Protein AF-A0A847D7C4-F1 (afdb_monomer_lite)

Secondary structure (DSSP, 8-state):
--TTEEEEEEEETTEEEEEE---SGGGS-HHHHHHHHHHHHHHHHHTTSS----

Organism: NCBI:txid82803

InterPro domains:
  IPR043714 Domain of unknown function DUF5655 [PF18899] (3-43)

Radius of gyration: 15.17 Å; chains: 1; bounding box: 40×23×34 Å

Structure (mmCIF, N/CA/C/O backbone):
data_AF-A0A847D7C4-F1
#
_entry.id   AF-A0A847D7C4-F1
#
loop_
_atom_site.group_PDB
_atom_site.id
_atom_site.type_symbol
_atom_site.label_atom_id
_atom_site.label_alt_id
_atom_site.label_comp_id
_atom_site.label_asym_id
_atom_site.label_entity_id
_atom_site.label_seq_id
_atom_site.pdbx_PDB_ins_code
_atom_site.Cartn_x
_atom_site.Cartn_y
_atom_site.Cartn_z
_atom_site.occupancy
_atom_site.B_iso_or_equiv
_atom_site.auth_seq_id
_atom_site.auth_comp_id
_atom_site.auth_asym_id
_atom_site.auth_atom_id
_atom_site.pdbx_PDB_model_num
ATOM 1 N N . MET A 1 1 ? 2.380 -13.480 -0.509 1.00 54.81 1 MET A N 1
ATOM 2 C CA . MET A 1 1 ? 3.023 -12.157 -0.637 1.00 54.81 1 MET A CA 1
ATOM 3 C C . MET A 1 1 ? 2.807 -11.711 -2.065 1.00 54.81 1 MET A C 1
ATOM 5 O O . MET A 1 1 ? 2.965 -12.548 -2.939 1.00 54.81 1 MET A O 1
ATOM 9 N N . HIS A 1 2 ? 2.361 -10.475 -2.282 1.00 64.19 2 HIS A N 1
ATOM 10 C CA . HIS A 1 2 ? 2.295 -9.893 -3.621 1.00 64.19 2 HIS A CA 1
ATOM 11 C C . HIS A 1 2 ? 3.621 -9.187 -3.876 1.00 64.19 2 HIS A C 1
ATOM 13 O O . HIS A 1 2 ? 4.046 -8.409 -3.023 1.00 64.19 2 HIS A O 1
ATOM 19 N N . ASP A 1 3 ? 4.241 -9.435 -5.024 1.00 77.12 3 ASP A N 1
ATOM 20 C CA . ASP A 1 3 ? 5.589 -8.936 -5.335 1.00 77.12 3 ASP A CA 1
ATOM 21 C C . ASP A 1 3 ? 5.677 -7.397 -5.389 1.00 77.12 3 ASP A C 1
ATOM 23 O O . ASP A 1 3 ? 6.767 -6.839 -5.347 1.00 77.12 3 ASP A O 1
ATOM 27 N N . GLN A 1 4 ? 4.535 -6.699 -5.427 1.00 84.69 4 GLN A N 1
ATOM 28 C CA . GLN A 1 4 ? 4.457 -5.235 -5.484 1.00 84.69 4 GLN A CA 1
ATOM 29 C C . GLN A 1 4 ? 4.544 -4.532 -4.119 1.00 84.69 4 GLN A C 1
ATOM 31 O O . GLN A 1 4 ? 4.765 -3.323 -4.062 1.00 84.69 4 GLN A O 1
ATOM 36 N N . ILE A 1 5 ? 4.344 -5.250 -3.010 1.00 91.81 5 ILE A N 1
ATOM 37 C CA . ILE A 1 5 ? 4.385 -4.650 -1.670 1.00 91.81 5 ILE A CA 1
ATOM 38 C C . ILE A 1 5 ? 5.831 -4.657 -1.184 1.00 91.81 5 ILE A C 1
ATOM 40 O O . ILE A 1 5 ? 6.364 -5.705 -0.822 1.00 91.81 5 ILE A O 1
ATOM 44 N N . VAL A 1 6 ? 6.448 -3.478 -1.142 1.00 94.56 6 VAL A N 1
ATOM 45 C CA . VAL A 1 6 ? 7.845 -3.327 -0.702 1.00 94.56 6 VAL A CA 1
ATOM 46 C C . VAL A 1 6 ? 7.968 -3.240 0.815 1.00 94.56 6 VAL A C 1
ATOM 48 O O . VAL A 1 6 ? 8.995 -3.605 1.381 1.00 94.56 6 VAL A O 1
ATOM 51 N N . GLU A 1 7 ? 6.917 -2.769 1.485 1.00 95.06 7 GLU A N 1
ATOM 52 C CA . GLU A 1 7 ? 6.883 -2.631 2.935 1.00 95.06 7 GLU A CA 1
ATOM 53 C C . GLU A 1 7 ? 5.443 -2.727 3.444 1.00 95.06 7 GLU A C 1
ATOM 55 O O . GLU A 1 7 ? 4.516 -2.176 2.848 1.00 95.06 7 GLU A O 1
ATOM 60 N N . ALA A 1 8 ? 5.258 -3.402 4.575 1.00 94.69 8 ALA A N 1
ATOM 61 C CA . ALA A 1 8 ? 4.003 -3.431 5.310 1.00 94.69 8 ALA A CA 1
ATOM 62 C C . ALA A 1 8 ? 4.268 -2.964 6.743 1.00 94.69 8 ALA A C 1
ATOM 64 O O . ALA A 1 8 ? 5.050 -3.586 7.462 1.00 94.69 8 ALA A O 1
ATOM 65 N N . VAL A 1 9 ? 3.619 -1.877 7.156 1.00 96.56 9 VAL A N 1
ATOM 66 C CA . VAL A 1 9 ? 3.747 -1.318 8.507 1.00 96.56 9 VAL A CA 1
ATOM 67 C C . VAL A 1 9 ? 2.400 -1.311 9.214 1.00 96.56 9 VAL A C 1
ATOM 69 O O . VAL A 1 9 ? 1.363 -1.058 8.602 1.00 96.56 9 VAL A O 1
ATOM 72 N N . GLU A 1 10 ? 2.420 -1.535 10.524 1.00 97.44 10 GLU A N 1
ATOM 73 C CA . GLU A 1 10 ? 1.254 -1.414 11.396 1.00 97.44 10 GLU A CA 1
ATOM 74 C C . GLU A 1 10 ? 1.495 -0.263 12.386 1.00 97.44 10 GLU A C 1
ATOM 76 O O . GLU A 1 10 ? 2.123 -0.472 13.425 1.00 97.44 10 GLU A O 1
ATOM 81 N N . PRO A 1 11 ? 1.053 0.980 12.090 1.00 93.88 11 PRO A N 1
ATOM 82 C CA . PRO A 1 11 ? 1.266 2.105 13.002 1.00 93.88 11 PRO A CA 1
ATOM 83 C C . PRO A 1 11 ? 0.621 1.907 14.381 1.00 93.88 11 PRO A C 1
ATOM 85 O O . PRO A 1 11 ? 1.083 2.481 15.364 1.00 93.88 11 PRO A O 1
ATOM 88 N N . TYR A 1 12 ? -0.463 1.130 14.447 1.00 94.19 12 TYR A N 1
ATOM 89 C CA . TYR A 1 12 ? -1.121 0.688 15.676 1.00 94.19 12 TYR A CA 1
ATOM 90 C C . TYR A 1 12 ? -1.994 -0.546 15.401 1.00 94.19 12 TYR A C 1
ATOM 92 O O . TYR A 1 12 ? -2.397 -0.744 14.250 1.00 94.19 12 TYR A O 1
ATOM 100 N N . PRO A 1 13 ? -2.325 -1.348 16.437 1.00 95.62 13 PRO A N 1
ATOM 101 C CA . PRO A 1 13 ? -3.020 -2.619 16.266 1.00 95.62 13 PRO A CA 1
ATOM 102 C C . PRO A 1 13 ? -4.279 -2.506 15.404 1.00 95.62 13 PRO A C 1
ATOM 104 O O . PRO A 1 13 ? -5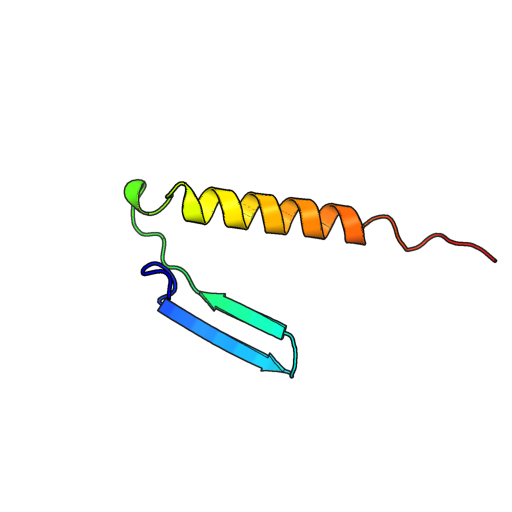.167 -1.693 15.672 1.00 95.62 13 PRO A O 1
ATOM 107 N N . GLY A 1 14 ? -4.354 -3.337 14.370 1.00 90.44 14 GLY A N 1
ATOM 108 C CA . GLY A 1 14 ? -5.486 -3.421 13.454 1.00 90.44 14 GLY A CA 1
ATOM 109 C C . GLY A 1 14 ? -5.476 -2.397 12.319 1.00 90.44 14 GLY A C 1
ATOM 110 O O . GLY A 1 14 ? -6.403 -2.407 11.508 1.00 90.44 14 GLY A O 1
ATOM 111 N N . ARG A 1 15 ? -4.456 -1.534 12.208 1.00 91.56 15 ARG A N 1
ATOM 112 C CA . ARG A 1 15 ? -4.299 -0.635 11.059 1.00 91.56 15 ARG A CA 1
ATOM 113 C C . ARG A 1 15 ? -2.996 -0.902 10.330 1.00 91.56 15 ARG A C 1
ATOM 115 O O . ARG A 1 15 ? -1.936 -0.515 10.797 1.00 91.56 15 ARG A O 1
ATOM 122 N N . TRP A 1 16 ? -3.117 -1.457 9.132 1.00 93.81 16 TRP A N 1
ATOM 123 C CA . TRP A 1 16 ? -1.991 -1.765 8.258 1.00 93.81 16 TRP A CA 1
ATOM 124 C C . TRP A 1 16 ? -1.886 -0.759 7.110 1.00 93.81 16 TRP A C 1
ATOM 126 O O . TRP A 1 16 ? -2.896 -0.387 6.510 1.00 93.81 16 TRP A O 1
ATOM 136 N N . THR A 1 17 ? -0.661 -0.346 6.798 1.00 93.25 17 THR A N 1
ATOM 137 C CA . THR A 1 17 ? -0.306 0.429 5.606 1.00 93.25 17 THR A CA 1
ATOM 138 C C . THR A 1 17 ? 0.674 -0.394 4.780 1.00 93.25 17 THR A C 1
ATOM 140 O O . THR A 1 17 ? 1.718 -0.801 5.286 1.00 93.25 17 THR A O 1
ATOM 143 N N . HIS A 1 18 ? 0.346 -0.617 3.510 1.00 92.69 18 HIS A N 1
ATOM 144 C CA . HIS A 1 18 ? 1.222 -1.284 2.550 1.00 92.69 18 HIS A CA 1
ATOM 145 C C . HIS A 1 18 ? 1.788 -0.234 1.593 1.00 92.69 18 HIS A C 1
ATOM 147 O O . HIS A 1 18 ? 1.021 0.486 0.954 1.00 92.69 18 HIS A O 1
ATOM 153 N N . HIS A 1 19 ? 3.112 -0.127 1.512 1.00 93.25 19 HIS A N 1
ATOM 154 C CA . HIS A 1 19 ? 3.790 0.750 0.565 1.00 93.25 19 HIS A CA 1
ATOM 155 C C . HIS A 1 19 ? 4.071 -0.012 -0.731 1.00 93.25 19 HIS A C 1
ATOM 157 O O . HIS A 1 19 ? 4.563 -1.143 -0.717 1.00 93.25 19 HIS A O 1
ATOM 163 N N . VAL A 1 20 ? 3.762 0.637 -1.850 1.00 93.19 20 VAL A N 1
ATOM 164 C CA . VAL A 1 20 ? 4.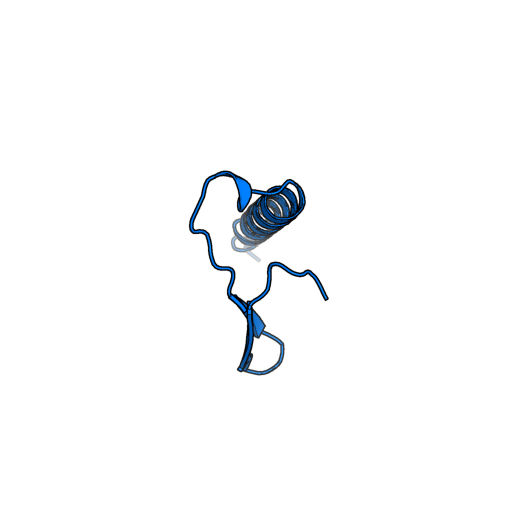002 0.161 -3.214 1.00 93.19 20 VAL A CA 1
ATOM 165 C C . VAL A 1 20 ? 4.774 1.258 -3.939 1.00 93.19 20 VAL A C 1
ATOM 167 O O . VAL A 1 20 ? 4.475 2.441 -3.764 1.00 93.19 20 VAL A O 1
ATOM 170 N N . ILE A 1 21 ? 5.779 0.878 -4.725 1.00 94.00 21 ILE A N 1
ATOM 171 C CA . ILE A 1 21 ? 6.522 1.804 -5.584 1.00 94.00 21 ILE A CA 1
ATOM 172 C C . ILE A 1 21 ? 5.914 1.730 -6.984 1.00 94.00 21 ILE A C 1
ATOM 174 O O . ILE A 1 21 ? 5.715 0.639 -7.504 1.00 94.00 21 ILE A O 1
ATOM 178 N N . ILE A 1 22 ? 5.632 2.891 -7.572 1.00 93.88 22 ILE A N 1
ATOM 179 C CA . ILE A 1 22 ? 5.195 3.033 -8.964 1.00 93.88 22 ILE A CA 1
ATOM 180 C C . ILE A 1 22 ? 6.249 3.903 -9.644 1.00 93.88 22 ILE A C 1
ATO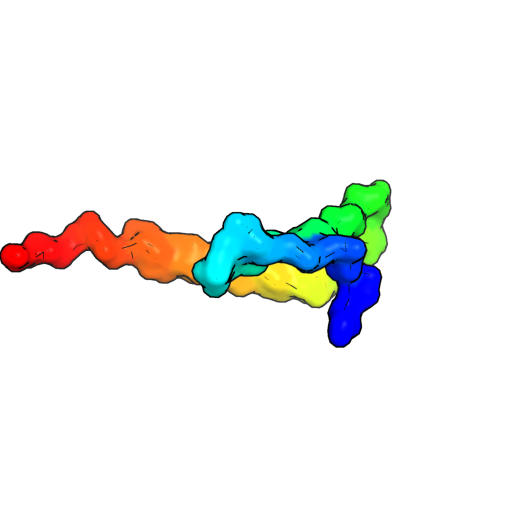M 1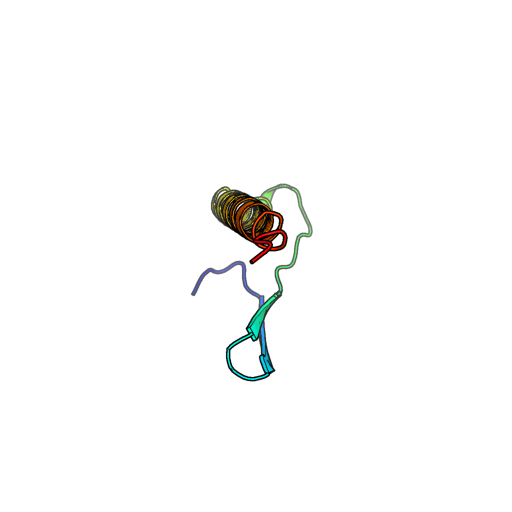82 O O . ILE A 1 22 ? 6.358 5.093 -9.340 1.00 93.88 22 ILE A O 1
ATOM 186 N N . ALA A 1 23 ? 7.065 3.297 -10.496 1.00 94.56 23 ALA A N 1
ATOM 187 C CA . ALA A 1 23 ? 8.144 3.956 -11.221 1.00 94.56 23 ALA A CA 1
ATOM 188 C C . ALA A 1 23 ? 7.827 4.080 -12.716 1.00 94.56 23 ALA A C 1
ATOM 190 O O . ALA A 1 23 ? 8.214 5.068 -13.342 1.00 94.56 23 ALA A O 1
ATOM 191 N N . GLU A 1 24 ? 7.097 3.114 -13.271 1.00 95.75 24 GLU A N 1
ATOM 192 C CA . GLU A 1 24 ? 6.685 3.083 -14.671 1.00 95.75 24 GLU A CA 1
ATOM 193 C C . GLU A 1 24 ? 5.228 2.639 -14.843 1.00 95.75 24 GLU A C 1
ATOM 195 O O . GLU A 1 24 ? 4.578 2.155 -13.921 1.00 95.75 24 GLU A O 1
ATOM 200 N N . GLU A 1 25 ? 4.691 2.817 -16.050 1.00 94.75 25 GLU A N 1
ATOM 201 C CA . GLU A 1 25 ? 3.293 2.486 -16.351 1.00 94.75 25 GLU A CA 1
ATOM 202 C C . GLU A 1 25 ? 2.997 0.987 -16.180 1.00 94.75 25 GLU A C 1
ATOM 204 O O . GLU A 1 25 ? 1.899 0.624 -15.772 1.00 94.75 25 GLU A O 1
ATOM 209 N N . ALA A 1 26 ? 3.988 0.117 -16.403 1.00 92.25 26 ALA A N 1
ATOM 210 C CA . ALA A 1 26 ? 3.850 -1.326 -16.209 1.00 92.25 26 ALA A CA 1
ATOM 211 C C . ALA A 1 26 ? 3.618 -1.734 -14.739 1.00 92.25 26 ALA A C 1
ATOM 213 O O . ALA A 1 26 ? 3.088 -2.817 -14.487 1.00 92.25 26 ALA A O 1
ATOM 214 N N . ASP A 1 27 ? 3.954 -0.871 -13.772 1.00 92.88 27 ASP A N 1
ATOM 215 C CA . ASP A 1 27 ? 3.694 -1.118 -12.348 1.00 92.88 27 ASP A CA 1
ATOM 216 C C . ASP A 1 27 ? 2.201 -0.991 -11.996 1.00 92.88 27 ASP A C 1
ATOM 218 O O . ASP A 1 27 ? 1.751 -1.508 -10.965 1.00 92.88 27 ASP A O 1
ATOM 222 N N . LEU A 1 28 ? 1.413 -0.332 -12.857 1.00 93.12 28 LEU A N 1
ATOM 223 C CA . LEU A 1 28 ? -0.043 -0.223 -12.751 1.00 93.12 28 LEU A CA 1
ATOM 224 C C . LEU A 1 28 ? -0.713 -1.526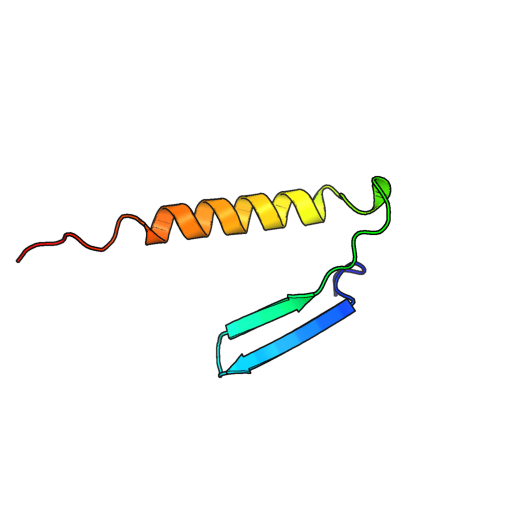 -13.201 1.00 93.12 28 LEU A C 1
ATOM 226 O O . LEU A 1 28 ? -1.390 -1.596 -14.223 1.00 93.12 28 LEU A O 1
ATOM 230 N N . THR A 1 29 ? -0.490 -2.582 -12.429 1.00 93.25 29 THR A N 1
ATOM 231 C CA . THR A 1 29 ? -1.024 -3.912 -12.716 1.00 93.25 29 THR A CA 1
ATOM 232 C C . THR A 1 29 ? -2.523 -4.005 -12.422 1.00 93.25 29 THR A C 1
ATOM 234 O O . THR A 1 29 ? -3.069 -3.257 -11.607 1.00 93.25 29 THR A O 1
ATOM 237 N N . ASP A 1 30 ? -3.172 -5.022 -12.990 1.00 94.44 30 ASP A N 1
ATOM 238 C CA . ASP A 1 30 ? -4.571 -5.365 -12.689 1.00 94.44 30 ASP A CA 1
ATOM 239 C C . ASP A 1 30 ? -4.808 -5.640 -11.191 1.00 94.44 30 ASP A C 1
ATOM 241 O O . ASP A 1 30 ? -5.894 -5.406 -10.652 1.00 94.44 30 ASP A O 1
ATOM 245 N N . VAL A 1 31 ? -3.782 -6.138 -10.493 1.00 92.06 31 VAL A N 1
ATOM 246 C CA . VAL A 1 31 ? -3.835 -6.401 -9.050 1.00 92.06 31 VAL A CA 1
ATOM 247 C C . VAL A 1 31 ? -3.894 -5.086 -8.273 1.00 92.06 31 VAL A C 1
ATOM 249 O O . VAL A 1 31 ? -4.733 -4.942 -7.381 1.00 92.06 31 VAL A O 1
ATOM 252 N N . LEU A 1 32 ? -3.052 -4.114 -8.637 1.00 93.19 32 LEU A N 1
ATOM 253 C CA . LEU A 1 32 ? -3.062 -2.789 -8.024 1.00 93.19 32 LEU A CA 1
ATOM 254 C C . LEU A 1 32 ? -4.380 -2.054 -8.306 1.00 93.19 32 LEU A C 1
ATOM 256 O O . LEU A 1 32 ? -4.955 -1.469 -7.388 1.00 93.19 32 LEU A O 1
ATOM 260 N N . ASP A 1 33 ? -4.889 -2.131 -9.539 1.00 94.19 33 ASP A N 1
ATOM 261 C CA . ASP A 1 33 ? -6.190 -1.556 -9.894 1.00 94.19 33 ASP A CA 1
ATOM 262 C C . ASP A 1 33 ? -7.321 -2.159 -9.045 1.00 94.19 33 ASP A C 1
ATOM 264 O O . ASP A 1 33 ? -8.127 -1.434 -8.456 1.00 94.19 33 ASP A O 1
ATOM 268 N N . THR A 1 34 ? -7.321 -3.483 -8.865 1.00 95.50 34 THR A N 1
ATOM 269 C CA . THR A 1 34 ? -8.296 -4.171 -8.006 1.00 95.50 34 THR A CA 1
ATOM 270 C C . THR A 1 34 ? -8.262 -3.638 -6.570 1.00 95.50 34 THR A C 1
ATOM 272 O O . THR A 1 34 ? -9.314 -3.317 -6.009 1.00 95.50 34 THR A O 1
ATOM 275 N N . TRP A 1 35 ? -7.077 -3.467 -5.974 1.00 93.50 35 TRP A N 1
ATOM 276 C CA . TRP A 1 35 ? -6.954 -2.915 -4.618 1.00 93.50 35 TRP A CA 1
ATOM 277 C C . TRP A 1 35 ? -7.457 -1.477 -4.512 1.00 93.50 35 TRP A C 1
ATOM 279 O O . TRP A 1 35 ? -8.129 -1.129 -3.538 1.00 93.50 35 TRP A O 1
ATOM 289 N N . LEU A 1 36 ? -7.161 -0.635 -5.504 1.00 93.06 36 LEU A N 1
ATOM 290 C CA . LEU A 1 36 ? -7.644 0.746 -5.537 1.00 93.06 36 LEU A CA 1
ATOM 291 C C . LEU A 1 36 ? -9.174 0.793 -5.619 1.00 93.06 36 LEU A C 1
ATOM 293 O O . LEU A 1 36 ? -9.807 1.560 -4.888 1.00 93.06 36 LEU A O 1
ATOM 297 N N . GLN A 1 37 ? -9.782 -0.065 -6.441 1.00 95.31 37 GLN A N 1
ATOM 298 C CA . GLN A 1 37 ? -11.237 -0.187 -6.520 1.00 95.31 37 GLN A CA 1
ATOM 299 C C . GLN A 1 37 ? -11.852 -0.650 -5.192 1.00 95.31 37 GLN A C 1
ATOM 301 O O . GLN A 1 37 ? -12.873 -0.106 -4.763 1.00 95.31 37 GLN A O 1
ATOM 306 N N . GLU A 1 38 ? -11.253 -1.635 -4.521 1.00 93.38 38 GLU A N 1
ATOM 307 C CA . GLU A 1 38 ? -11.706 -2.105 -3.207 1.00 93.38 38 GLU A CA 1
ATOM 308 C C . GLU A 1 38 ? -11.607 -1.007 -2.144 1.00 93.38 38 GLU A C 1
ATOM 310 O O . GLU A 1 38 ? -12.569 -0.778 -1.406 1.00 93.38 38 GLU A O 1
ATOM 315 N N . ALA A 1 39 ? -10.492 -0.274 -2.104 1.00 91.31 39 ALA A N 1
ATOM 316 C CA . ALA A 1 39 ? -10.292 0.846 -1.190 1.00 91.31 39 ALA A CA 1
ATOM 317 C C . ALA A 1 39 ? -11.308 1.974 -1.435 1.00 91.31 39 ALA A C 1
ATOM 319 O O . ALA A 1 39 ? -11.899 2.501 -0.486 1.00 91.31 39 ALA A O 1
ATOM 320 N N . TYR A 1 40 ? -11.567 2.305 -2.704 1.00 92.50 40 TYR A N 1
ATOM 321 C CA . TYR A 1 40 ? -12.593 3.270 -3.088 1.00 92.50 40 TYR A CA 1
ATOM 322 C C . TYR A 1 40 ? -13.981 2.825 -2.608 1.00 92.50 40 TYR A C 1
ATOM 324 O O . TYR A 1 40 ? -14.645 3.560 -1.872 1.00 92.50 40 TYR A 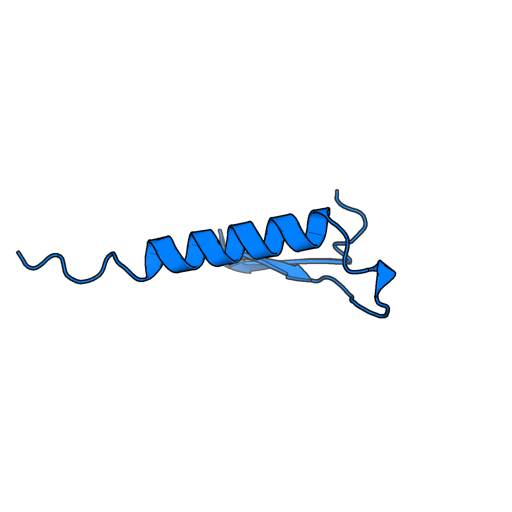O 1
ATOM 332 N N . ARG A 1 41 ? -14.389 1.588 -2.927 1.00 93.75 41 ARG A N 1
ATOM 333 C CA . ARG A 1 41 ? -15.672 1.015 -2.482 1.00 93.75 41 ARG A CA 1
ATOM 334 C C . ARG A 1 41 ? -15.789 1.010 -0.959 1.00 93.75 41 ARG A C 1
ATOM 336 O O . ARG A 1 41 ? -16.837 1.364 -0.426 1.00 93.75 41 ARG A O 1
ATOM 343 N N . PHE A 1 42 ? -14.722 0.659 -0.243 1.00 86.81 42 PHE A N 1
ATOM 344 C CA . PHE A 1 42 ? -14.694 0.704 1.217 1.00 86.81 42 PHE A CA 1
ATOM 345 C C . PHE A 1 42 ? -14.941 2.125 1.743 1.00 86.81 42 PHE A C 1
ATOM 347 O O . PHE A 1 42 ? -15.745 2.314 2.659 1.00 86.81 42 PHE A O 1
ATOM 354 N N . SER A 1 43 ? -14.312 3.138 1.144 1.00 86.12 43 SER A N 1
ATOM 355 C CA . SER A 1 43 ? -14.492 4.536 1.552 1.00 86.12 43 SER A CA 1
ATOM 356 C C . SER A 1 43 ? -15.938 5.024 1.369 1.00 86.12 43 SER A C 1
ATOM 358 O O . SER A 1 43 ? -16.498 5.642 2.281 1.00 86.12 43 SER A O 1
ATOM 360 N N . GLU A 1 44 ? -16.589 4.635 0.269 1.00 90.44 44 GLU A N 1
ATOM 361 C CA . GLU A 1 44 ? -17.998 4.937 -0.014 1.00 90.44 44 GLU A CA 1
ATOM 362 C C . GLU A 1 44 ? -18.937 4.354 1.057 1.00 90.44 44 GLU A C 1
ATOM 364 O O . GLU A 1 44 ? -19.891 5.007 1.487 1.00 90.44 44 GLU A O 1
ATOM 369 N N . THR A 1 45 ? -18.647 3.149 1.568 1.00 79.88 45 THR A N 1
ATOM 370 C CA . THR A 1 45 ? -19.470 2.526 2.626 1.00 79.88 45 THR A CA 1
ATOM 371 C C . THR A 1 45 ? -19.383 3.254 3.971 1.00 79.88 45 THR A C 1
ATOM 373 O O . THR A 1 45 ? -20.333 3.222 4.756 1.00 79.88 45 THR A O 1
ATOM 376 N N . ARG A 1 46 ? -18.273 3.953 4.240 1.00 64.50 46 ARG A N 1
ATOM 377 C CA . ARG A 1 46 ? -18.039 4.685 5.498 1.00 64.50 46 ARG A CA 1
ATOM 378 C C . ARG A 1 46 ? -18.654 6.089 5.468 1.00 64.50 46 ARG A C 1
ATOM 380 O O . ARG A 1 46 ? -19.088 6.574 6.509 1.00 64.50 46 ARG A O 1
ATOM 387 N N . GLY A 1 47 ? -18.770 6.709 4.289 1.00 56.91 47 GLY A N 1
ATOM 388 C CA . GLY A 1 47 ? -19.324 8.058 4.095 1.00 56.91 47 GLY A CA 1
ATOM 389 C C . GLY A 1 47 ? -20.838 8.207 4.320 1.00 56.91 47 GLY A C 1
ATOM 390 O O . GLY A 1 47 ? -21.340 9.328 4.335 1.00 56.91 47 GLY A O 1
ATOM 391 N N . ARG A 1 48 ? -21.584 7.108 4.523 1.00 55.53 48 ARG A N 1
ATOM 392 C CA . ARG A 1 48 ? -23.052 7.128 4.722 1.00 55.53 48 ARG A CA 1
ATOM 393 C C . ARG A 1 48 ? -23.548 6.669 6.098 1.00 55.53 48 ARG A C 1
ATOM 395 O O . ARG A 1 48 ? -24.753 6.706 6.328 1.00 55.53 48 ARG A O 1
ATOM 402 N N . GLN A 1 49 ? -22.674 6.301 7.037 1.00 56.09 49 GLN A N 1
ATOM 403 C CA . GLN A 1 49 ? -23.084 5.864 8.386 1.00 56.09 49 GLN A CA 1
ATOM 404 C C . GLN A 1 49 ? -22.912 6.925 9.490 1.00 56.09 49 GLN A C 1
ATOM 406 O O . GLN A 1 49 ? -22.593 6.595 10.627 1.00 56.09 49 GLN A O 1
ATOM 411 N N . GLN A 1 50 ? -23.176 8.206 9.209 1.00 55.53 50 GLN A N 1
ATOM 412 C CA . GLN A 1 50 ? -23.318 9.201 10.283 1.00 55.53 50 GLN A CA 1
ATOM 413 C C . GLN A 1 50 ? -24.447 10.205 10.012 1.00 55.53 50 GLN A C 1
ATOM 415 O O . GLN A 1 50 ? -24.249 11.413 9.971 1.00 55.53 50 GLN A O 1
ATOM 420 N N . SER A 1 51 ? -25.669 9.698 9.853 1.00 53.03 51 SER A N 1
ATOM 421 C CA . SER A 1 51 ? -26.872 10.431 10.269 1.00 53.03 51 SER A CA 1
ATOM 422 C C . SER A 1 51 ? -28.005 9.452 10.584 1.00 53.03 51 SER A C 1
ATOM 424 O O . SER A 1 51 ? -29.078 9.491 9.995 1.00 53.03 51 SER A O 1
ATOM 426 N N . SER A 1 52 ? -27.761 8.521 11.510 1.00 44.31 52 SER A N 1
ATOM 427 C CA . SER A 1 52 ? -28.866 7.881 12.227 1.00 44.31 52 SER A CA 1
ATOM 428 C C . SER A 1 52 ? -29.140 8.720 13.466 1.00 44.31 52 SER A C 1
ATOM 430 O O . SER A 1 52 ? -28.543 8.528 14.519 1.00 44.31 52 SER A O 1
ATOM 432 N N . LYS A 1 53 ? -30.008 9.710 13.281 1.00 48.53 53 LYS A N 1
ATOM 433 C CA . LYS A 1 53 ? -30.720 10.408 14.344 1.00 48.53 53 LYS A CA 1
ATOM 434 C C . LYS A 1 53 ? -31.665 9.411 15.016 1.00 48.53 53 LYS A C 1
ATOM 436 O O . LYS A 1 53 ? -32.655 9.071 14.378 1.00 48.53 53 LYS A O 1
ATOM 441 N N . ILE A 1 54 ? -31.382 8.999 16.254 1.00 42.59 54 ILE A N 1
ATOM 442 C CA . ILE A 1 54 ? -32.377 8.690 17.302 1.00 42.59 54 ILE A CA 1
ATOM 443 C C . ILE A 1 54 ? -31.759 9.086 18.640 1.00 42.59 54 ILE A C 1
ATOM 445 O O . ILE A 1 54 ? -30.653 8.582 18.930 1.00 42.59 54 ILE A O 1
#

Sequence (54 aa):
MHDQIVEAVEPYPGRWTHHVIIAEEADLTDVLDTWLQEAYRFSETRGRQQSSKI

pLDDT: mean 84.62, std 16.08, range [42.59, 97.44]

Foldseek 3Di:
DDPQFPDWDDPDPPDIDTDGDDDDPVSCDPVVVVVVVVVVVVVVVVVPPPDPDD